Protein AF-A0A0L0F4S9-F1 (afdb_monomer)

Radius of gyration: 13.82 Å; Cα contacts (8 Å, |Δi|>4): 100; chains: 1; bounding box: 30×27×41 Å

Secondary structure (DSSP, 8-state):
-HHHHHHHH-SSPPPHHHHHHHHHTGGGEEEEEETTEEEEEEEEEEEEETTTTTEEEEEEEEEEE-GGGTTS--

InterPro domains:
  IPR016181 Acyl-CoA N-acyltransferase [SSF55729] (4-74)
  IPR051556 N-terminal and lysine N-acetyltransferase [PTHR42919] (2-74)

Sequence (74 aa):
MLKSLNSAIFPVSYTADFYKKVIKSGIMARLAVENGVAIGAVCARVEIDKQHSGRQIAYVMTLGCLAPWRRKGI

Organism: NCBI:txid667725

Mean predicted aligned error: 3.52 Å

Solvent-accessible surface area (backbone atoms only — not comparable to full-atom values): 4640 Å² total; per-residue (Å²): 110,70,67,65,51,45,58,73,59,40,100,61,86,80,56,73,67,56,55,57,50,47,69,71,36,49,89,43,38,46,72,43,67,57,96,90,39,78,49,27,38,39,33,36,44,81,43,68,36,81,86,60,90,59,41,80,41,78,46,74,76,46,77,52,48,40,77,95,56,61,96,70,86,122

pLDDT: mean 93.31, std 4.01, range [77.31, 97.94]

Nearest PDB structures (foldseek):
  2psw-assembly2_B  TM=9.063E-01  e=1.621E-06  Homo sapiens
  6wf5-assembly1_A  TM=9.080E-01  e=2.510E-06  Homo sapiens
  6wf5-assembly2_B  TM=8.996E-01  e=7.257E-06  Homo sapiens
  6z00-assembly2_B  TM=8.742E-01  e=7.319E-05  Arabidopsis thaliana
  2dxq-assembly1_B  TM=7.029E-01  e=1.162E-01  Agrobacterium fabrum str. C58

Foldseek 3Di:
DVQVFCVQWDPDHDDPVVVVVQVVQPPQWDFDDDPNDGFWIWHWDWDFDPPPPRDTDTHTPDGDGHPVCPPVPD

Structure (mmCIF, N/CA/C/O backbone):
data_AF-A0A0L0F4S9-F1
#
_entry.id   AF-A0A0L0F4S9-F1
#
loop_
_atom_site.group_PDB
_atom_site.id
_atom_site.type_symbol
_atom_site.label_atom_id
_atom_site.label_alt_id
_atom_site.label_comp_id
_atom_site.label_asym_id
_atom_site.label_entity_id
_atom_site.label_seq_id
_atom_site.pdbx_PDB_ins_code
_atom_site.Cartn_x
_atom_site.Cartn_y
_atom_site.Cartn_z
_atom_site.occupancy
_atom_site.B_iso_or_equiv
_atom_site.auth_seq_id
_atom_site.auth_comp_id
_atom_site.auth_asym_id
_atom_site.auth_atom_id
_atom_site.pdbx_PDB_model_num
ATOM 1 N N . MET A 1 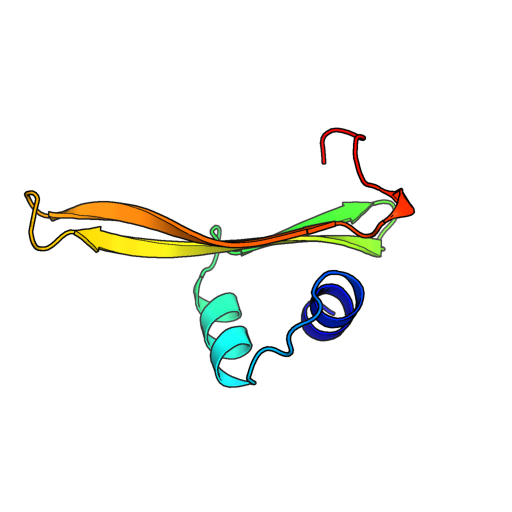1 ? 2.049 -3.970 10.718 1.00 84.25 1 MET A N 1
ATOM 2 C CA . MET A 1 1 ? 1.151 -2.810 10.529 1.00 84.25 1 MET A CA 1
ATOM 3 C C . MET A 1 1 ? 0.661 -2.675 9.085 1.00 84.25 1 MET A C 1
ATOM 5 O O . MET A 1 1 ? -0.519 -2.900 8.862 1.00 84.25 1 MET A O 1
ATOM 9 N N . LEU A 1 2 ? 1.530 -2.423 8.092 1.00 93.44 2 LEU A N 1
ATOM 10 C CA . LEU A 1 2 ? 1.108 -2.236 6.687 1.00 93.44 2 LEU A CA 1
ATOM 11 C C . LEU A 1 2 ? 0.325 -3.423 6.084 1.00 93.44 2 LEU A C 1
ATOM 13 O O . LEU A 1 2 ? -0.607 -3.211 5.319 1.00 93.44 2 LEU A O 1
ATOM 17 N N . LYS A 1 3 ? 0.665 -4.671 6.439 1.00 95.06 3 LYS A N 1
ATOM 18 C CA . LYS A 1 3 ? -0.059 -5.860 5.952 1.00 95.06 3 LYS A CA 1
ATOM 19 C C . LYS A 1 3 ? -1.540 -5.838 6.342 1.00 95.06 3 LYS A C 1
ATOM 21 O O . LYS A 1 3 ? -2.391 -5.949 5.471 1.00 95.06 3 LYS A O 1
ATOM 26 N N . SER A 1 4 ? -1.823 -5.621 7.626 1.00 94.50 4 SER A N 1
ATOM 27 C CA . SER A 1 4 ? -3.188 -5.511 8.151 1.00 94.50 4 SER A CA 1
ATOM 28 C C . SER A 1 4 ? -3.947 -4.344 7.518 1.00 94.50 4 SER A C 1
ATOM 30 O O . SER A 1 4 ? -5.107 -4.494 7.154 1.00 94.50 4 SER A O 1
ATOM 32 N N . LEU A 1 5 ? -3.269 -3.206 7.331 1.00 95.88 5 LEU A N 1
ATOM 33 C CA . LEU A 1 5 ? -3.845 -2.032 6.681 1.00 9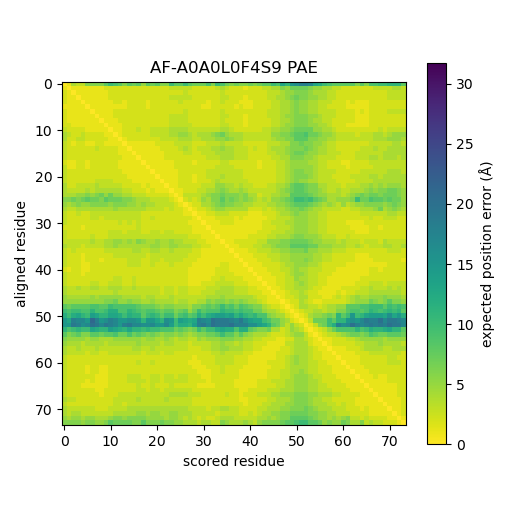5.88 5 LEU A CA 1
ATOM 34 C C . LEU A 1 5 ? -4.237 -2.326 5.223 1.00 95.88 5 LEU A C 1
ATOM 36 O O . LEU A 1 5 ? -5.372 -2.076 4.832 1.00 95.88 5 LEU A O 1
ATOM 40 N N . ASN A 1 6 ? -3.344 -2.935 4.437 1.00 96.50 6 ASN A N 1
ATOM 41 C CA . ASN A 1 6 ? -3.638 -3.308 3.051 1.00 96.50 6 ASN A CA 1
ATOM 42 C C . ASN A 1 6 ? -4.790 -4.317 2.953 1.00 96.50 6 ASN A C 1
ATOM 44 O O . ASN A 1 6 ? -5.619 -4.172 2.063 1.00 96.50 6 ASN A O 1
ATOM 48 N N . SER A 1 7 ? -4.877 -5.292 3.864 1.00 95.75 7 SER A N 1
ATOM 49 C CA . SER A 1 7 ? -5.991 -6.252 3.895 1.00 95.75 7 SER A CA 1
ATOM 50 C C . SER A 1 7 ? -7.345 -5.607 4.205 1.00 95.75 7 SER A C 1
ATOM 52 O O . SER A 1 7 ? -8.368 -6.126 3.777 1.00 95.75 7 SER A O 1
ATOM 54 N N . ALA A 1 8 ? -7.370 -4.484 4.930 1.00 96.31 8 ALA A N 1
ATOM 55 C CA . ALA A 1 8 ? -8.598 -3.731 5.181 1.00 96.31 8 ALA A CA 1
ATOM 56 C C . ALA A 1 8 ? -8.985 -2.807 4.011 1.00 96.31 8 ALA A C 1
ATOM 58 O O . ALA A 1 8 ? -10.156 -2.466 3.850 1.00 96.31 8 ALA A O 1
ATOM 59 N N . ILE A 1 9 ? -8.006 -2.362 3.216 1.00 96.94 9 ILE A N 1
ATOM 60 C CA . ILE A 1 9 ? -8.204 -1.377 2.141 1.00 96.94 9 ILE A CA 1
ATOM 61 C C . ILE A 1 9 ? -8.474 -2.049 0.791 1.00 96.94 9 ILE A C 1
ATOM 63 O O . ILE A 1 9 ? -9.292 -1.545 0.020 1.00 96.94 9 ILE A O 1
ATOM 67 N N . PHE A 1 10 ? -7.794 -3.157 0.491 1.00 96.75 10 PHE A N 1
ATOM 68 C CA . PHE A 1 10 ? -7.798 -3.784 -0.828 1.00 96.75 10 PHE A CA 1
ATOM 69 C C . PHE A 1 10 ? -8.437 -5.178 -0.793 1.00 96.75 10 PHE A C 1
ATOM 71 O O . PHE A 1 10 ? -8.200 -5.936 0.144 1.00 96.75 10 PHE A O 1
ATOM 78 N N . PRO A 1 11 ? -9.169 -5.573 -1.851 1.00 96.06 11 PRO A N 1
ATOM 79 C CA . PRO A 1 11 ? -9.762 -6.907 -1.952 1.00 96.06 11 PRO A CA 1
ATOM 80 C C . PRO A 1 11 ? -8.735 -8.007 -2.280 1.00 96.06 11 PRO A C 1
ATOM 82 O O . PRO A 1 11 ? -9.091 -9.177 -2.374 1.00 96.06 11 PRO A O 1
ATOM 85 N N . VAL A 1 12 ? -7.463 -7.645 -2.484 1.00 94.94 12 VAL A N 1
ATOM 86 C CA . VAL A 1 12 ? -6.378 -8.559 -2.860 1.00 94.94 12 VAL A CA 1
ATOM 87 C C . VAL A 1 12 ? -5.347 -8.685 -1.745 1.00 94.94 12 VAL A C 1
ATOM 89 O O . VAL A 1 12 ? -5.022 -7.720 -1.051 1.00 94.94 12 VAL A O 1
ATOM 92 N N . SER A 1 13 ? -4.791 -9.887 -1.602 1.00 93.69 13 SER A N 1
ATOM 93 C CA . SER A 1 13 ? -3.716 -10.166 -0.650 1.00 93.69 13 SER A CA 1
ATOM 94 C C . SER A 1 13 ? -2.349 -10.048 -1.316 1.00 93.69 13 SER A C 1
ATOM 96 O O . SER A 1 13 ? -2.094 -10.661 -2.350 1.00 93.69 13 SER A O 1
ATOM 98 N N . TYR A 1 14 ? -1.442 -9.299 -0.691 1.00 94.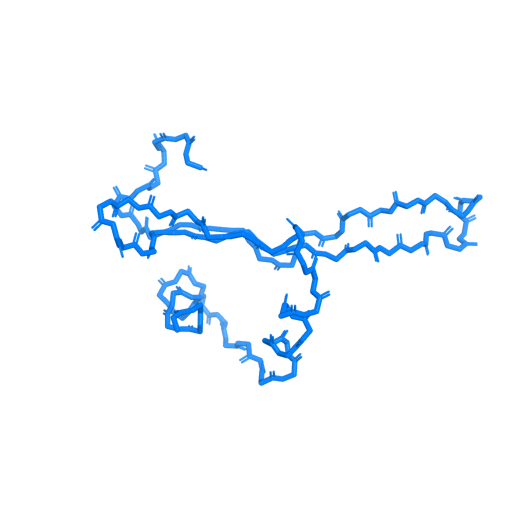94 14 TYR A N 1
ATOM 99 C CA . TYR A 1 14 ? -0.062 -9.168 -1.154 1.00 94.94 14 TYR A CA 1
ATOM 100 C C . TYR A 1 14 ? 0.851 -10.220 -0.515 1.00 94.94 14 TYR A C 1
ATOM 102 O O . TYR A 1 14 ? 0.682 -10.610 0.644 1.00 94.94 14 TYR A O 1
ATOM 110 N N . THR A 1 15 ? 1.860 -10.658 -1.268 1.00 95.88 15 THR A N 1
ATOM 111 C CA . THR A 1 15 ? 2.821 -11.676 -0.825 1.00 95.88 15 THR A CA 1
ATOM 112 C C . THR A 1 15 ? 3.830 -11.117 0.178 1.00 95.88 15 THR A C 1
ATOM 114 O O . THR A 1 15 ? 4.049 -9.910 0.277 1.00 95.88 15 THR A O 1
ATOM 117 N N . ALA A 1 16 ? 4.516 -11.998 0.910 1.00 94.81 16 ALA A N 1
ATOM 118 C CA . ALA A 1 16 ? 5.599 -11.584 1.805 1.00 94.81 16 ALA A CA 1
ATOM 119 C C . ALA A 1 16 ? 6.713 -10.820 1.061 1.00 94.81 16 ALA A C 1
ATOM 121 O O . ALA A 1 16 ? 7.246 -9.839 1.578 1.00 94.81 16 ALA A O 1
ATOM 122 N N . ASP A 1 17 ? 7.030 -11.223 -0.171 1.00 94.56 17 ASP A N 1
ATOM 123 C CA . ASP A 1 17 ? 8.076 -10.584 -0.972 1.00 94.56 17 ASP A CA 1
ATOM 124 C C . ASP A 1 17 ? 7.705 -9.176 -1.434 1.00 94.56 17 ASP A C 1
ATOM 126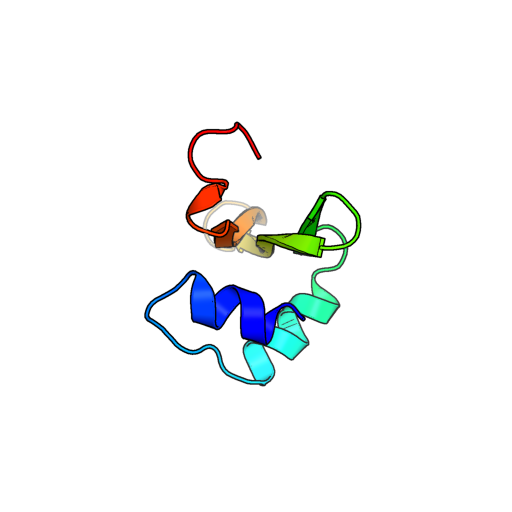 O O . ASP A 1 17 ? 8.587 -8.321 -1.541 1.00 94.56 17 ASP A O 1
ATOM 130 N N . PHE A 1 18 ? 6.415 -8.896 -1.643 1.00 94.31 18 PHE A N 1
ATOM 131 C CA . PHE A 1 18 ? 5.942 -7.528 -1.836 1.00 94.31 18 PHE A CA 1
ATOM 132 C C . PHE A 1 18 ? 6.326 -6.653 -0.635 1.00 94.31 18 PHE A C 1
ATOM 134 O O . PHE A 1 18 ? 6.982 -5.628 -0.807 1.00 94.31 18 PHE A O 1
ATOM 141 N N . TYR A 1 19 ? 6.020 -7.088 0.590 1.00 94.06 19 TYR A N 1
ATOM 142 C CA . TYR A 1 19 ? 6.332 -6.307 1.792 1.00 94.06 19 TYR A CA 1
ATOM 143 C C . TYR A 1 19 ? 7.840 -6.167 2.040 1.00 94.06 19 TYR A C 1
ATOM 145 O O . TYR A 1 19 ? 8.289 -5.092 2.436 1.00 94.06 19 TYR A O 1
ATOM 153 N N . LYS A 1 20 ? 8.647 -7.193 1.733 1.00 93.12 20 LYS A N 1
ATOM 154 C CA . LYS A 1 20 ? 10.118 -7.073 1.766 1.00 93.12 20 LYS A CA 1
ATOM 155 C C . LYS A 1 20 ? 10.622 -5.992 0.806 1.00 93.12 20 LYS A C 1
ATOM 157 O O . LYS A 1 20 ? 11.550 -5.261 1.142 1.00 93.12 20 LYS A O 1
ATOM 162 N N . LYS A 1 21 ? 10.022 -5.885 -0.385 1.00 91.44 21 LYS A N 1
ATOM 163 C CA . LYS A 1 21 ? 10.357 -4.849 -1.374 1.00 91.44 21 LYS A CA 1
ATOM 164 C C . LYS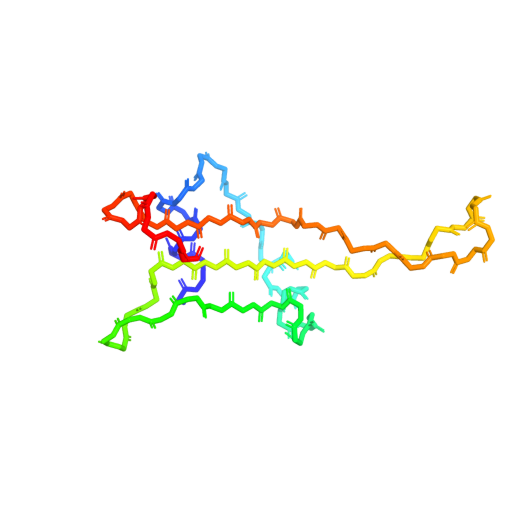 A 1 21 ? 9.941 -3.458 -0.895 1.00 91.44 21 LYS A C 1
ATOM 166 O O . LYS A 1 21 ? 10.727 -2.534 -1.045 1.00 91.44 21 LYS A O 1
ATOM 171 N N . VAL A 1 22 ? 8.776 -3.326 -0.258 1.00 92.69 22 VAL A N 1
ATOM 172 C CA . VAL A 1 22 ? 8.306 -2.051 0.314 1.00 92.69 22 VAL A CA 1
ATOM 173 C C . VAL A 1 22 ? 9.272 -1.507 1.370 1.00 92.69 22 VAL A C 1
ATOM 175 O O . VAL A 1 22 ? 9.571 -0.319 1.356 1.00 92.69 22 VAL A O 1
ATOM 178 N N . ILE A 1 23 ? 9.824 -2.361 2.239 1.00 89.94 23 ILE A N 1
ATOM 179 C CA . ILE A 1 23 ? 10.818 -1.938 3.245 1.00 89.94 23 ILE A CA 1
ATOM 180 C C . ILE A 1 23 ? 12.062 -1.328 2.576 1.00 89.94 23 ILE A C 1
ATOM 182 O O . ILE A 1 23 ? 12.637 -0.370 3.084 1.00 89.94 23 ILE A O 1
ATOM 186 N N . LYS A 1 24 ? 12.454 -1.845 1.406 1.00 88.94 24 LYS A N 1
ATOM 187 C CA . LYS A 1 24 ? 13.592 -1.336 0.628 1.00 88.94 24 LYS A CA 1
ATOM 188 C C . LYS A 1 24 ? 13.270 -0.071 -0.178 1.00 88.94 24 LYS A C 1
ATOM 190 O O . LYS A 1 24 ? 14.198 0.573 -0.653 1.00 88.94 24 LYS A O 1
ATOM 195 N N . SER A 1 25 ? 11.995 0.298 -0.333 1.00 86.94 25 SER A N 1
ATOM 196 C CA . SER A 1 25 ? 11.574 1.482 -1.100 1.00 86.94 25 SER A CA 1
ATOM 197 C C . SER A 1 25 ? 11.888 2.815 -0.403 1.00 86.94 25 SER A C 1
ATOM 199 O O . SER A 1 25 ? 11.791 3.866 -1.038 1.00 86.94 25 SER A O 1
ATOM 201 N N . GLY A 1 26 ? 12.260 2.803 0.883 1.00 87.19 26 GLY A N 1
ATOM 202 C CA . GLY A 1 26 ? 12.647 4.007 1.622 1.00 87.19 26 GLY A CA 1
ATOM 203 C C . GLY A 1 26 ? 11.570 5.094 1.569 1.00 87.19 26 GLY A C 1
ATOM 204 O O . GLY A 1 26 ? 10.412 4.840 1.888 1.00 87.19 26 GLY A O 1
ATOM 205 N N . ILE A 1 27 ? 11.939 6.298 1.116 1.00 88.06 27 ILE A N 1
ATOM 206 C CA . ILE A 1 27 ? 11.031 7.457 1.037 1.00 88.06 27 ILE A CA 1
ATOM 207 C C . ILE A 1 27 ? 9.797 7.226 0.151 1.00 88.06 27 ILE A C 1
ATOM 209 O O . ILE A 1 27 ? 8.784 7.896 0.341 1.00 88.06 27 ILE A O 1
ATOM 213 N N . MET A 1 28 ? 9.860 6.269 -0.778 1.00 92.44 28 MET A N 1
ATOM 214 C CA . MET A 1 28 ? 8.758 5.940 -1.688 1.00 92.44 28 MET A CA 1
ATOM 215 C C . MET A 1 28 ? 7.676 5.073 -1.032 1.00 92.44 28 MET A C 1
ATOM 217 O O . MET A 1 28 ? 6.648 4.804 -1.649 1.00 92.44 28 MET A O 1
ATOM 221 N N . ALA A 1 29 ? 7.884 4.630 0.209 1.00 94.69 29 ALA A N 1
ATOM 222 C CA . ALA A 1 29 ? 6.876 3.962 1.016 1.00 94.69 29 ALA A CA 1
ATOM 223 C C . ALA A 1 29 ? 6.594 4.788 2.273 1.00 94.69 29 ALA A C 1
ATOM 225 O O . ALA A 1 29 ? 7.455 4.934 3.138 1.00 94.69 29 ALA A O 1
ATOM 226 N N . ARG A 1 30 ? 5.378 5.329 2.389 1.00 95.06 30 ARG A N 1
ATOM 227 C CA . ARG A 1 30 ? 4.963 6.129 3.544 1.00 95.06 30 ARG A CA 1
ATOM 228 C C . ARG A 1 30 ? 3.618 5.691 4.090 1.00 95.06 30 ARG A C 1
ATOM 230 O O . ARG A 1 30 ? 2.742 5.238 3.358 1.00 95.06 30 ARG A O 1
ATOM 237 N N . LEU A 1 31 ? 3.478 5.859 5.399 1.00 95.75 31 LEU A N 1
ATOM 238 C CA . LEU A 1 31 ? 2.229 5.692 6.125 1.00 95.75 31 LEU A CA 1
ATOM 239 C C . LEU A 1 31 ? 1.625 7.070 6.395 1.00 95.75 31 LEU A C 1
ATOM 241 O O . LEU A 1 31 ? 2.343 7.988 6.787 1.00 95.75 31 LEU A O 1
ATOM 245 N N . ALA A 1 32 ? 0.313 7.182 6.233 1.00 96.56 32 ALA A N 1
ATOM 246 C CA . ALA A 1 32 ? -0.465 8.262 6.815 1.00 96.56 32 ALA A CA 1
ATOM 247 C C . ALA A 1 32 ? -0.843 7.844 8.238 1.00 96.56 32 ALA A C 1
ATOM 249 O O . ALA A 1 32 ? -1.461 6.790 8.434 1.00 96.56 32 ALA A O 1
ATOM 250 N N . VAL A 1 33 ? -0.427 8.638 9.223 1.00 96.56 33 VAL A N 1
ATOM 251 C CA . VAL A 1 33 ? -0.627 8.352 10.645 1.00 96.56 33 VAL A CA 1
ATOM 252 C C . VAL A 1 33 ? -1.367 9.516 11.282 1.00 96.56 33 VAL A C 1
ATOM 254 O O . VAL A 1 33 ? -0.925 10.655 11.178 1.00 96.56 33 VAL A O 1
ATOM 257 N N . GLU A 1 34 ? -2.464 9.219 11.970 1.00 95.75 34 GLU A N 1
ATOM 258 C CA . GLU A 1 34 ? -3.227 10.187 12.756 1.00 95.75 34 GLU A CA 1
ATOM 259 C C . GLU A 1 34 ? -3.405 9.635 14.171 1.00 95.75 34 GLU A C 1
ATOM 261 O O . GLU A 1 34 ? -3.781 8.476 14.345 1.00 95.75 34 GLU A O 1
ATOM 266 N N . ASN A 1 35 ? -3.076 10.436 15.190 1.00 94.31 35 ASN A N 1
ATOM 267 C CA . ASN A 1 35 ? -3.135 10.042 16.607 1.00 94.31 35 ASN A CA 1
ATOM 268 C C . ASN A 1 35 ? -2.424 8.707 16.916 1.00 94.31 35 ASN A C 1
ATOM 270 O O . ASN A 1 35 ? -2.909 7.887 17.690 1.00 94.31 35 ASN A O 1
ATOM 274 N N . GLY A 1 36 ? -1.278 8.466 16.270 1.00 93.75 36 GLY A N 1
ATOM 275 C CA . GLY A 1 36 ? -0.497 7.234 16.436 1.00 93.75 36 GLY A CA 1
ATOM 276 C C . GLY A 1 36 ? -1.060 6.006 15.707 1.00 93.75 36 GLY A C 1
ATOM 277 O O . GLY A 1 36 ? -0.467 4.932 15.788 1.00 93.75 36 GLY A O 1
ATOM 278 N N . VAL A 1 37 ? -2.157 6.146 14.958 1.00 93.25 37 VAL A N 1
ATOM 279 C CA . VAL A 1 37 ? -2.787 5.061 14.197 1.00 93.25 37 VAL A CA 1
ATOM 280 C C . VAL A 1 37 ? -2.490 5.217 12.710 1.00 93.25 37 VAL A C 1
ATOM 282 O O . VAL A 1 37 ? -2.700 6.278 12.128 1.00 93.25 37 VAL A O 1
ATOM 285 N N . ALA A 1 38 ? -2.023 4.145 12.066 1.00 96.06 38 ALA A N 1
ATOM 286 C CA . ALA A 1 38 ? -1.859 4.122 10.616 1.00 96.06 38 ALA A CA 1
ATOM 287 C C . ALA A 1 38 ? -3.226 4.006 9.925 1.00 96.06 38 ALA A C 1
ATOM 289 O O . ALA A 1 38 ? -3.882 2.966 9.995 1.00 96.06 38 ALA A O 1
ATOM 290 N N . ILE A 1 39 ? -3.630 5.075 9.244 1.00 97.44 39 ILE A N 1
ATOM 291 C CA . ILE A 1 39 ? -4.941 5.221 8.594 1.00 97.44 39 ILE A CA 1
ATOM 292 C C . ILE A 1 39 ? -4.870 5.056 7.073 1.00 97.44 39 ILE A C 1
ATOM 294 O O . ILE A 1 39 ? -5.892 4.860 6.418 1.00 97.44 39 ILE A O 1
ATOM 298 N N . GLY A 1 40 ? -3.671 5.110 6.498 1.00 97.19 40 GLY A N 1
ATOM 299 C CA . GLY A 1 40 ? -3.442 4.948 5.069 1.00 97.19 40 GLY A CA 1
ATOM 300 C C . GLY A 1 40 ? -1.976 4.714 4.746 1.00 97.19 40 GLY A C 1
ATOM 301 O O . GLY A 1 40 ? -1.105 4.800 5.615 1.00 97.19 40 GLY A O 1
ATOM 302 N N . ALA A 1 41 ? -1.706 4.370 3.495 1.00 97.06 41 ALA A N 1
ATOM 303 C CA . ALA A 1 41 ? -0.356 4.151 3.011 1.00 97.06 41 ALA A CA 1
ATOM 304 C C . ALA A 1 41 ? -0.251 4.426 1.512 1.00 97.06 41 ALA A C 1
ATOM 306 O O . ALA A 1 41 ? -1.172 4.144 0.740 1.00 97.06 41 ALA A O 1
ATOM 307 N N . VAL A 1 42 ? 0.925 4.896 1.107 1.00 96.69 42 VAL A N 1
ATOM 308 C CA . VAL A 1 42 ? 1.371 4.906 -0.283 1.00 96.69 42 VAL A CA 1
ATOM 309 C C . VAL A 1 42 ? 2.664 4.111 -0.388 1.00 96.69 42 VAL A C 1
ATOM 311 O O . VAL A 1 42 ? 3.555 4.228 0.453 1.00 96.69 42 VAL A O 1
ATOM 314 N N . CYS A 1 43 ? 2.769 3.266 -1.407 1.00 96.00 43 CYS A N 1
ATOM 315 C CA . CYS A 1 43 ? 3.999 2.562 -1.740 1.00 96.00 43 CYS A CA 1
ATOM 316 C C . CYS A 1 43 ? 4.235 2.668 -3.239 1.00 96.00 43 CYS A C 1
ATOM 318 O O . CYS A 1 43 ? 3.422 2.195 -4.034 1.00 96.00 43 CYS A O 1
ATOM 320 N N . ALA A 1 44 ? 5.373 3.239 -3.610 1.00 95.44 44 ALA A N 1
ATOM 321 C CA . ALA A 1 44 ? 5.836 3.331 -4.979 1.00 95.44 44 ALA A CA 1
ATOM 322 C C . ALA A 1 44 ? 7.204 2.656 -5.151 1.00 95.44 44 ALA A C 1
ATOM 324 O O . ALA A 1 44 ? 7.943 2.402 -4.191 1.00 95.44 44 ALA A O 1
ATOM 325 N N . ARG A 1 45 ? 7.528 2.340 -6.402 1.00 91.19 45 ARG A N 1
ATOM 326 C CA . ARG A 1 45 ? 8.858 1.921 -6.841 1.00 91.19 45 ARG A CA 1
ATOM 327 C C . ARG A 1 45 ? 9.307 2.837 -7.968 1.00 91.19 45 ARG A C 1
ATOM 329 O O . ARG A 1 45 ? 8.510 3.164 -8.836 1.00 91.19 45 ARG A O 1
ATOM 336 N N . VAL A 1 46 ? 10.581 3.211 -7.964 1.00 90.81 46 VAL A N 1
ATOM 337 C CA . VAL A 1 46 ? 11.201 3.865 -9.116 1.00 90.81 46 VAL A CA 1
ATOM 338 C C . VAL A 1 46 ? 11.684 2.793 -10.083 1.00 90.81 46 VAL A C 1
ATOM 340 O O . VAL A 1 46 ? 12.447 1.904 -9.703 1.00 90.81 46 VAL A O 1
ATOM 343 N N . GLU A 1 47 ? 11.231 2.880 -11.322 1.00 90.44 47 GLU A N 1
ATOM 344 C CA . GLU A 1 47 ? 11.682 2.051 -12.433 1.00 90.44 47 GLU A CA 1
ATOM 345 C C . GLU A 1 47 ? 12.355 2.946 -13.478 1.00 90.44 47 GLU A C 1
ATOM 347 O O . GLU A 1 47 ? 12.032 4.128 -13.599 1.00 90.44 47 GLU A O 1
ATOM 352 N N . ILE A 1 48 ? 13.336 2.406 -14.200 1.00 91.56 48 ILE A N 1
ATOM 353 C CA . ILE A 1 48 ? 14.011 3.120 -15.289 1.00 91.56 48 ILE A CA 1
ATOM 354 C C . ILE A 1 48 ? 13.366 2.668 -16.593 1.00 91.56 48 ILE A C 1
ATOM 356 O O . ILE A 1 48 ? 13.429 1.483 -16.932 1.00 91.56 48 ILE A O 1
ATOM 360 N N . ASP A 1 49 ? 12.773 3.608 -17.322 1.00 89.00 49 ASP A N 1
ATOM 361 C CA . ASP A 1 49 ? 12.253 3.373 -18.660 1.00 89.00 49 ASP A CA 1
ATOM 362 C C . ASP A 1 49 ? 13.419 3.162 -19.626 1.00 89.00 49 ASP A C 1
ATOM 364 O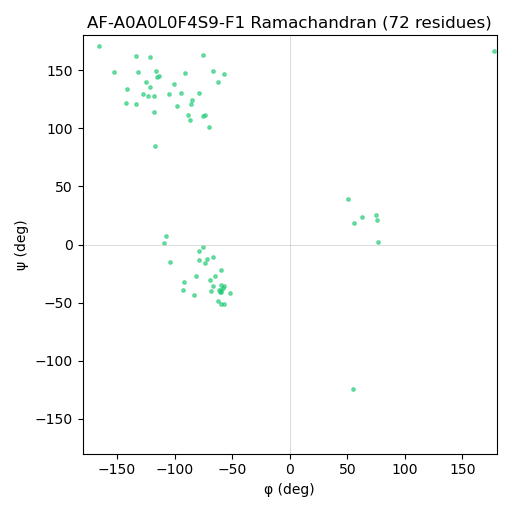 O . ASP A 1 49 ? 14.091 4.098 -20.065 1.00 89.00 49 ASP A O 1
ATOM 368 N N . LYS A 1 50 ? 13.678 1.893 -19.939 1.00 85.81 50 LYS A N 1
ATOM 369 C CA . LYS A 1 50 ? 14.732 1.501 -20.877 1.00 85.81 50 LYS A CA 1
ATOM 370 C C . LYS A 1 50 ? 14.367 1.7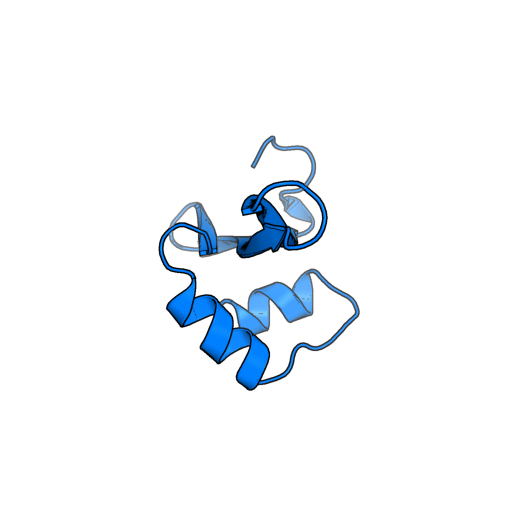89 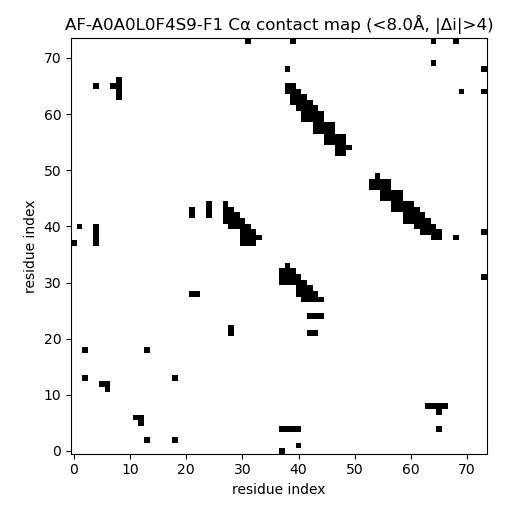-22.335 1.00 85.81 50 LYS A C 1
ATOM 372 O O . LYS A 1 50 ? 15.258 1.750 -23.174 1.00 85.81 50 LYS A O 1
ATOM 377 N N . GLN A 1 51 ? 13.093 2.042 -22.640 1.00 83.19 51 GLN A N 1
ATOM 378 C CA . GLN A 1 51 ? 12.613 2.301 -23.997 1.00 83.19 51 GLN A CA 1
ATOM 379 C C . GLN A 1 51 ? 12.622 3.799 -24.327 1.00 83.19 51 GLN A C 1
ATOM 381 O O . GLN A 1 51 ? 12.926 4.163 -25.460 1.00 83.19 51 GLN A O 1
ATOM 386 N N . HIS A 1 52 ? 12.393 4.672 -23.339 1.00 77.31 52 HIS A N 1
ATOM 387 C CA . HIS A 1 52 ? 12.427 6.130 -23.511 1.00 77.31 52 HIS A CA 1
ATOM 388 C C . HIS A 1 52 ? 13.540 6.772 -22.674 1.00 77.31 52 HIS A C 1
ATOM 390 O O . HIS A 1 52 ? 13.322 7.242 -21.557 1.00 77.31 52 HIS A O 1
ATOM 396 N N . SER A 1 53 ? 14.749 6.782 -23.247 1.00 83.00 53 SER A N 1
ATOM 397 C CA . SER A 1 53 ? 15.912 7.571 -22.801 1.00 83.00 53 SER A CA 1
ATOM 398 C C . SER A 1 53 ? 16.387 7.390 -21.348 1.00 83.00 53 SER A C 1
ATOM 400 O O . SER A 1 53 ? 17.144 8.219 -20.847 1.00 83.00 53 SER A O 1
ATOM 402 N N . GLY A 1 54 ? 16.009 6.307 -20.661 1.00 86.38 54 GLY A N 1
ATOM 403 C CA . GLY A 1 54 ? 16.434 6.061 -19.279 1.00 86.38 54 GLY A CA 1
ATOM 404 C C . GLY A 1 54 ? 15.695 6.918 -18.247 1.00 86.38 54 GLY A C 1
ATOM 405 O O . GLY A 1 54 ? 16.199 7.120 -17.139 1.00 86.38 54 GLY A O 1
ATOM 406 N N . ARG A 1 55 ? 14.511 7.442 -18.589 1.00 92.06 55 ARG A N 1
ATOM 407 C CA . ARG A 1 55 ? 13.701 8.256 -17.676 1.00 92.06 55 ARG A CA 1
ATOM 408 C C . ARG A 1 55 ? 13.281 7.449 -16.443 1.00 92.06 55 ARG A C 1
ATOM 410 O O . ARG A 1 55 ? 12.878 6.297 -16.546 1.00 92.06 55 A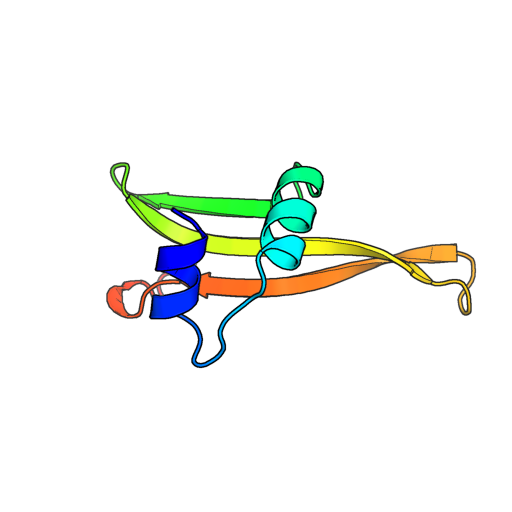RG A O 1
ATOM 417 N N . GLN A 1 56 ? 13.313 8.074 -15.267 1.00 92.25 56 GLN A N 1
ATOM 418 C CA . GLN A 1 56 ? 12.763 7.476 -14.049 1.00 92.25 56 GLN A CA 1
ATOM 419 C C . GLN A 1 56 ? 11.235 7.616 -14.015 1.00 92.25 56 GLN A C 1
ATOM 421 O O . GLN A 1 56 ? 10.700 8.714 -14.191 1.00 92.25 56 GLN A O 1
ATOM 426 N N . ILE A 1 57 ? 10.540 6.510 -13.757 1.00 91.19 57 ILE A N 1
ATOM 427 C CA . ILE A 1 57 ? 9.087 6.433 -13.598 1.00 91.19 57 ILE A CA 1
ATOM 428 C C . ILE A 1 57 ? 8.785 5.951 -12.181 1.00 91.19 57 ILE A C 1
ATOM 430 O O . ILE A 1 57 ? 9.293 4.921 -11.741 1.00 91.19 57 ILE A O 1
ATOM 434 N N . ALA A 1 58 ? 7.941 6.685 -11.458 1.00 92.19 58 ALA A N 1
ATOM 435 C CA . ALA A 1 58 ? 7.420 6.236 -10.175 1.00 92.19 58 ALA A CA 1
ATOM 436 C C . ALA A 1 58 ? 6.159 5.390 -10.403 1.00 92.19 58 ALA A C 1
ATOM 438 O O . ALA A 1 58 ? 5.098 5.913 -10.737 1.00 92.19 58 ALA A O 1
ATOM 439 N N . TYR A 1 59 ? 6.271 4.079 -10.208 1.00 92.75 59 TYR A N 1
ATOM 440 C CA . TYR A 1 59 ? 5.148 3.152 -10.257 1.00 92.75 59 TYR A CA 1
ATOM 441 C C . TYR A 1 59 ? 4.491 3.045 -8.879 1.00 92.75 59 TYR A C 1
ATOM 443 O O . TYR A 1 59 ? 5.084 2.508 -7.936 1.00 92.75 59 TYR A O 1
ATOM 451 N N . VAL A 1 60 ? 3.264 3.554 -8.751 1.00 95.31 60 VAL A N 1
ATOM 452 C CA . VAL A 1 60 ? 2.462 3.427 -7.527 1.00 95.31 60 VAL A CA 1
ATOM 453 C C . VAL A 1 60 ? 1.921 2.001 -7.442 1.00 95.31 60 VAL A C 1
ATOM 455 O O . VAL A 1 60 ? 1.065 1.602 -8.224 1.00 95.31 60 VAL A O 1
ATOM 458 N N . MET A 1 61 ? 2.423 1.228 -6.480 1.00 94.62 61 MET A N 1
ATOM 459 C CA . MET A 1 61 ? 2.000 -0.157 -6.261 1.00 94.62 61 MET A CA 1
ATOM 460 C C . MET A 1 61 ? 0.724 -0.229 -5.421 1.00 94.62 61 MET A C 1
ATOM 462 O O . MET A 1 61 ? -0.173 -1.009 -5.718 1.00 94.62 61 MET A O 1
ATOM 466 N N . THR A 1 62 ? 0.655 0.570 -4.354 1.00 95.81 62 THR A N 1
ATOM 467 C CA . THR A 1 62 ? -0.520 0.668 -3.480 1.00 95.81 62 THR A CA 1
ATOM 468 C C . THR A 1 62 ? -0.718 2.108 -3.058 1.00 95.81 62 THR A C 1
ATOM 470 O O . THR A 1 62 ? 0.233 2.751 -2.613 1.00 95.81 62 THR A O 1
ATOM 473 N N . LEU A 1 63 ? -1.954 2.586 -3.136 1.00 96.81 63 LEU A N 1
ATOM 474 C CA . LEU A 1 63 ? -2.368 3.875 -2.602 1.00 96.81 63 LEU A CA 1
ATOM 475 C C . LEU A 1 63 ? -3.768 3.721 -2.020 1.00 96.81 63 LEU A C 1
ATOM 477 O O . LEU A 1 63 ? -4.688 3.308 -2.724 1.00 96.81 63 LEU A O 1
ATOM 481 N N . GLY A 1 64 ? -3.929 4.026 -0.737 1.00 96.75 64 GLY A N 1
ATOM 482 C CA . GLY A 1 64 ? -5.250 4.019 -0.129 1.00 96.75 64 GLY A CA 1
ATOM 483 C C . GLY A 1 64 ? -5.256 4.332 1.357 1.00 96.75 64 GLY A C 1
ATOM 484 O O . GLY A 1 64 ? -4.228 4.304 2.036 1.00 96.75 64 GLY A O 1
ATOM 485 N N . CYS A 1 65 ? -6.459 4.596 1.857 1.00 97.94 65 CYS A N 1
ATOM 486 C CA . CYS A 1 65 ? -6.753 4.818 3.264 1.00 97.94 65 CYS A CA 1
ATOM 487 C C . CYS A 1 65 ? -7.991 4.024 3.704 1.00 97.94 65 CYS A C 1
ATOM 489 O O . CYS A 1 65 ? -8.799 3.564 2.883 1.00 97.94 65 CYS A O 1
ATOM 491 N N . LEU A 1 66 ? -8.133 3.862 5.019 1.00 97.00 66 LEU A N 1
ATOM 492 C CA . LEU A 1 66 ? -9.306 3.269 5.650 1.00 97.00 66 LEU A CA 1
ATOM 493 C C . LEU A 1 66 ? -10.575 4.041 5.267 1.00 97.00 66 LEU A C 1
ATOM 495 O O . LEU A 1 66 ? -10.562 5.262 5.106 1.00 97.00 66 LEU A O 1
ATOM 499 N N . ALA A 1 67 ? -11.699 3.330 5.155 1.00 97.12 67 ALA A N 1
ATOM 500 C CA . ALA A 1 67 ? -12.961 3.903 4.686 1.00 97.12 67 ALA A CA 1
ATOM 501 C C . ALA A 1 67 ? -13.412 5.191 5.418 1.00 97.12 67 ALA A C 1
ATOM 503 O O . ALA A 1 67 ? -13.795 6.130 4.717 1.00 97.12 67 ALA A O 1
ATOM 504 N N . PRO A 1 68 ? -13.301 5.314 6.761 1.00 96.38 68 PRO A N 1
ATOM 505 C CA . PRO A 1 68 ? -13.705 6.533 7.481 1.00 96.38 68 PRO A CA 1
ATOM 506 C C . PRO A 1 68 ? -12.847 7.781 7.186 1.00 96.38 68 PRO A C 1
ATOM 508 O O . PRO A 1 68 ? -13.197 8.897 7.583 1.00 96.38 68 PRO A O 1
ATOM 511 N N . TRP A 1 69 ? -11.720 7.601 6.497 1.00 96.50 69 TRP A N 1
ATOM 512 C CA . TRP A 1 69 ? -10.738 8.635 6.168 1.00 96.50 69 TRP A CA 1
ATOM 513 C C . TRP A 1 69 ? -10.717 9.013 4.682 1.00 96.50 69 TRP A C 1
ATOM 515 O O . TRP A 1 69 ? -9.961 9.885 4.255 1.00 96.50 69 TRP A O 1
ATOM 525 N N . ARG A 1 70 ? -11.584 8.401 3.872 1.00 96.75 70 ARG A N 1
ATOM 526 C CA . ARG A 1 70 ? -11.740 8.769 2.461 1.00 96.75 70 ARG A CA 1
ATOM 527 C C . ARG A 1 70 ? -12.328 10.179 2.336 1.00 96.75 70 ARG A C 1
ATOM 529 O O . ARG A 1 70 ? -13.136 10.598 3.159 1.00 96.75 70 ARG A O 1
ATOM 536 N N . ARG A 1 71 ? -11.955 10.888 1.262 1.00 96.38 71 ARG A N 1
ATOM 537 C CA . ARG A 1 71 ? -12.398 12.266 0.943 1.00 96.38 71 ARG A CA 1
ATOM 538 C C . ARG A 1 71 ? -11.996 13.340 1.968 1.00 96.38 71 ARG A C 1
ATOM 540 O O . ARG A 1 71 ? -12.630 14.386 2.022 1.00 96.38 71 ARG A O 1
ATOM 547 N N . LYS A 1 72 ? -10.939 13.098 2.751 1.00 95.25 72 LYS A N 1
ATOM 548 C CA . LYS A 1 72 ? -10.374 14.068 3.709 1.00 95.25 72 LYS A CA 1
ATOM 549 C C . LYS A 1 72 ? -9.022 14.672 3.282 1.00 95.25 72 LYS A C 1
ATOM 551 O O . LYS A 1 72 ? -8.419 15.387 4.067 1.00 95.25 72 LYS A O 1
ATOM 556 N N . GLY A 1 73 ? -8.558 14.402 2.055 1.00 92.88 73 GLY A N 1
ATOM 557 C CA . GLY A 1 73 ? -7.317 14.984 1.506 1.00 92.88 73 GLY A CA 1
ATOM 558 C C . GLY A 1 73 ? -6.015 14.400 2.069 1.00 92.88 73 GLY A C 1
ATOM 559 O O . GLY A 1 73 ? -5.006 15.095 2.099 1.00 92.88 73 GLY A O 1
ATOM 560 N N . ILE A 1 74 ? -6.070 13.153 2.541 1.00 89.12 74 ILE A N 1
ATOM 561 C CA . ILE A 1 74 ? -4.960 12.409 3.161 1.00 89.12 74 ILE A CA 1
ATOM 562 C C . ILE A 1 74 ? -4.012 11.845 2.109 1.00 89.12 74 ILE A C 1
ATOM 564 O O . ILE A 1 74 ? -4.534 11.382 1.068 1.00 89.12 74 ILE A O 1
#